Protein AF-A0A820LWI1-F1 (afdb_monomer_lite)

Structure (mmCIF, N/CA/C/O backbone):
data_AF-A0A820LWI1-F1
#
_entry.id   AF-A0A820LWI1-F1
#
loop_
_atom_site.group_PDB
_atom_site.id
_atom_site.type_symbol
_atom_site.label_atom_id
_atom_site.label_alt_id
_atom_site.label_comp_id
_atom_site.label_asym_id
_atom_site.label_entity_id
_atom_site.label_seq_id
_atom_site.pdbx_PDB_ins_code
_atom_site.Cartn_x
_atom_site.Cartn_y
_atom_site.Cartn_z
_atom_site.occupancy
_atom_site.B_iso_or_equiv
_atom_site.auth_seq_id
_atom_site.auth_comp_id
_atom_site.auth_asym_id
_atom_site.auth_atom_id
_atom_site.pdbx_PDB_model_num
ATOM 1 N N . MET A 1 1 ? -60.415 -31.893 46.444 1.00 45.09 1 MET A N 1
ATOM 2 C CA . MET A 1 1 ? -60.203 -31.924 44.980 1.00 45.09 1 MET A CA 1
ATOM 3 C C . MET A 1 1 ? -58.895 -31.209 44.681 1.00 45.09 1 MET A C 1
ATOM 5 O O . MET A 1 1 ? -58.787 -30.012 44.913 1.00 45.09 1 MET A O 1
ATOM 9 N N . SER A 1 2 ? -57.870 -31.989 44.336 1.00 39.84 2 SER A N 1
ATOM 10 C CA . SER A 1 2 ? -56.478 -31.547 44.211 1.00 39.84 2 SER A CA 1
ATOM 11 C C . SER A 1 2 ? -56.260 -30.743 42.927 1.00 39.84 2 SER A C 1
ATOM 13 O O . SER A 1 2 ? -56.708 -31.146 41.856 1.00 39.84 2 SER A O 1
ATOM 15 N N . HIS A 1 3 ? -55.587 -29.602 43.060 1.00 41.97 3 HIS A N 1
ATOM 16 C CA . HIS A 1 3 ? -55.160 -28.730 41.971 1.00 41.97 3 HIS A CA 1
ATOM 17 C C . HIS A 1 3 ? -53.971 -29.352 41.229 1.00 41.97 3 HIS A C 1
ATOM 19 O O . HIS A 1 3 ? -52.952 -29.639 41.850 1.00 41.97 3 HIS A O 1
ATOM 25 N N . ASN A 1 4 ? -54.052 -29.477 39.902 1.00 38.00 4 ASN A N 1
ATOM 26 C CA . ASN A 1 4 ? -52.905 -29.851 39.075 1.00 38.00 4 ASN A CA 1
ATOM 27 C C . ASN A 1 4 ? -52.676 -28.793 37.982 1.00 38.00 4 ASN A C 1
ATOM 29 O O . ASN A 1 4 ? -53.306 -28.821 36.926 1.00 38.00 4 ASN A O 1
ATOM 33 N N . LYS A 1 5 ? -51.796 -27.819 38.257 1.00 46.56 5 LYS A N 1
ATOM 34 C CA . LYS A 1 5 ? -51.266 -26.887 37.249 1.00 46.56 5 LYS A CA 1
ATOM 35 C C . LYS A 1 5 ? -50.047 -27.539 36.596 1.00 46.56 5 LYS A C 1
ATOM 37 O O . LYS A 1 5 ? -49.009 -27.682 37.237 1.00 46.56 5 LYS A O 1
ATOM 42 N N . ARG A 1 6 ? -50.168 -27.910 35.318 1.00 41.28 6 ARG A N 1
ATOM 43 C CA . ARG A 1 6 ? -49.033 -28.326 34.481 1.00 41.28 6 ARG A CA 1
ATOM 44 C C . ARG A 1 6 ? -48.083 -27.135 34.309 1.00 41.28 6 ARG A C 1
ATOM 46 O O . ARG A 1 6 ? -48.488 -26.113 33.764 1.00 41.28 6 ARG A O 1
ATOM 53 N N . LYS A 1 7 ? -46.839 -27.263 34.776 1.00 43.28 7 LYS A N 1
ATOM 54 C CA . LYS A 1 7 ? -45.740 -26.362 34.403 1.00 43.28 7 LYS A CA 1
ATOM 55 C C . LYS A 1 7 ? -45.205 -26.811 33.043 1.00 43.28 7 LYS A C 1
ATOM 57 O O . LYS A 1 7 ? -44.799 -27.959 32.895 1.00 43.28 7 LYS A O 1
ATOM 62 N N . SER A 1 8 ? -45.248 -25.925 32.056 1.00 43.25 8 SER A N 1
ATOM 63 C CA . SER A 1 8 ? -44.566 -26.090 30.773 1.00 43.25 8 SER A CA 1
ATOM 64 C C . SER A 1 8 ? -43.077 -25.794 30.961 1.00 43.25 8 SER A C 1
ATOM 66 O O . SER A 1 8 ? -42.725 -24.670 31.314 1.00 43.25 8 SER A O 1
ATOM 68 N N . ASN A 1 9 ? -42.216 -26.786 30.736 1.00 39.62 9 ASN A N 1
ATOM 69 C CA . ASN A 1 9 ? -40.776 -26.565 30.622 1.00 39.62 9 ASN A CA 1
ATOM 70 C C . ASN A 1 9 ? -40.486 -26.005 29.227 1.00 39.62 9 ASN A C 1
ATOM 72 O O . ASN A 1 9 ? -40.613 -26.720 28.234 1.00 39.62 9 ASN A O 1
ATOM 76 N N . VAL A 1 10 ? -40.132 -24.724 29.165 1.00 43.69 10 VAL A N 1
ATOM 77 C CA . VAL A 1 10 ? -39.509 -24.122 27.985 1.00 43.69 10 VAL A CA 1
ATOM 78 C C . VAL A 1 10 ? -38.029 -24.483 28.054 1.00 43.69 10 VAL A C 1
ATOM 80 O O . VAL A 1 10 ? -37.357 -24.143 29.024 1.00 43.69 10 VAL A O 1
ATOM 83 N N . ILE A 1 11 ? -37.556 -25.241 27.070 1.00 45.31 11 ILE A N 1
ATOM 84 C CA . ILE A 1 11 ? -36.136 -25.532 26.876 1.00 45.31 11 ILE A CA 1
ATOM 85 C C . ILE A 1 11 ? -35.605 -24.390 26.010 1.00 45.31 11 ILE A C 1
ATOM 87 O O . ILE A 1 11 ? -35.959 -24.303 24.835 1.00 45.31 11 ILE A O 1
ATOM 91 N N . GLU A 1 12 ? -34.831 -23.481 26.598 1.00 43.72 12 GLU A N 1
ATOM 92 C CA . GLU A 1 12 ? -34.063 -22.505 25.820 1.00 43.72 12 GLU A CA 1
ATOM 93 C C . GLU A 1 12 ? -32.865 -23.216 25.170 1.00 43.72 12 GLU A C 1
ATOM 95 O O . GLU A 1 12 ? -32.243 -24.061 25.820 1.00 43.72 12 GLU A O 1
ATOM 100 N N . PRO A 1 13 ? -32.547 -22.933 23.894 1.00 41.31 13 PRO A N 1
ATOM 101 C CA . PRO A 1 13 ? -31.404 -23.542 23.238 1.00 41.31 13 PRO A CA 1
ATOM 102 C C . PRO A 1 13 ? -30.111 -22.971 23.824 1.00 41.31 13 PRO A C 1
ATOM 104 O O . PRO A 1 13 ? -29.929 -21.757 23.923 1.00 41.31 13 PRO A O 1
ATOM 107 N N . GLU A 1 14 ? -29.210 -23.867 24.205 1.00 43.31 14 GLU A N 1
ATOM 108 C CA . GLU A 1 14 ? -27.864 -23.537 24.650 1.00 43.31 14 GLU A CA 1
ATOM 109 C C . GLU A 1 14 ? -27.087 -22.966 23.454 1.00 43.31 14 GLU A C 1
ATOM 111 O O . GLU A 1 14 ? -26.832 -23.656 22.468 1.00 43.31 14 GLU A O 1
ATOM 116 N N . VAL A 1 15 ? -26.783 -21.666 23.500 1.00 46.47 15 VAL A N 1
ATOM 117 C CA . VAL A 1 15 ? -25.962 -21.001 22.484 1.00 46.47 15 VAL A CA 1
ATOM 118 C C . VAL A 1 15 ? -24.533 -21.495 22.662 1.00 46.47 15 VAL A C 1
ATOM 120 O O . VAL A 1 15 ? -23.828 -21.079 23.583 1.00 46.47 15 VAL A O 1
ATOM 123 N N . GLU A 1 16 ? -24.127 -22.406 21.785 1.00 41.47 16 GLU A N 1
ATOM 124 C CA . GLU A 1 16 ? -22.770 -22.925 21.706 1.00 41.47 16 GLU A CA 1
ATOM 125 C C . GLU A 1 16 ? -21.809 -21.745 21.489 1.00 41.47 16 GLU A C 1
ATOM 127 O O . GLU A 1 16 ? -21.835 -21.057 20.464 1.00 41.47 16 GLU A O 1
ATOM 132 N N . LYS A 1 17 ? -20.999 -21.439 22.510 1.00 41.28 17 LYS A N 1
ATOM 133 C CA . LYS A 1 17 ? -19.937 -20.440 22.402 1.00 41.28 17 LYS A CA 1
ATOM 134 C C . LYS A 1 17 ? -18.919 -20.979 21.409 1.00 41.28 17 LYS A C 1
ATOM 136 O O . LYS A 1 17 ? -18.139 -21.860 21.752 1.00 41.28 17 LYS A O 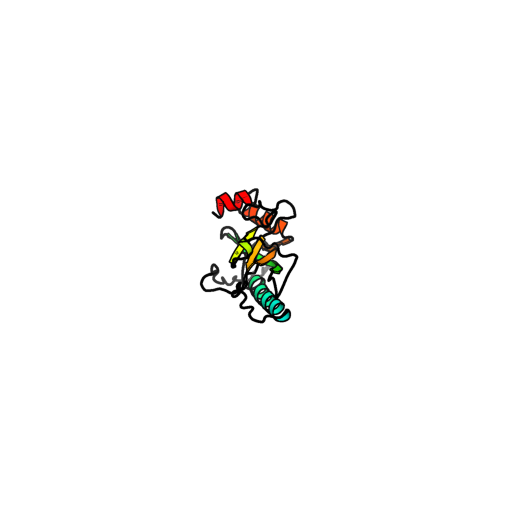1
ATOM 141 N N . VAL A 1 18 ? -18.927 -20.434 20.197 1.00 39.59 18 VAL A N 1
ATOM 142 C CA . VAL A 1 18 ? -17.844 -20.635 19.235 1.00 39.59 18 VAL A CA 1
ATOM 143 C C . VAL A 1 18 ? -16.577 -20.083 19.877 1.00 39.59 18 VAL A C 1
ATOM 145 O O . VAL A 1 18 ? -16.393 -18.871 20.003 1.00 39.59 18 VAL A O 1
ATOM 148 N N . GLU A 1 19 ? -15.738 -20.989 20.362 1.00 39.66 19 GLU A N 1
ATOM 149 C CA . GLU A 1 19 ? -14.417 -20.679 20.874 1.00 39.66 19 GLU A CA 1
ATOM 150 C C . GLU A 1 19 ? -13.588 -20.197 19.679 1.00 39.66 19 GLU A C 1
ATOM 152 O O . GLU A 1 19 ? -13.164 -20.979 18.830 1.00 39.66 19 GLU A O 1
ATOM 157 N N . LEU A 1 20 ? -13.451 -18.873 19.551 1.00 43.69 20 LEU A N 1
ATOM 158 C CA . LEU A 1 20 ? -12.539 -18.248 18.601 1.00 43.69 20 LEU A CA 1
ATOM 159 C C . LEU A 1 20 ? -11.150 -18.813 18.882 1.00 43.69 20 LEU A C 1
ATOM 161 O O . LEU A 1 20 ? -10.526 -18.456 19.881 1.00 43.69 20 LEU A O 1
ATOM 165 N N . THR A 1 21 ? -10.684 -19.701 18.006 1.00 43.75 21 THR A N 1
ATOM 166 C CA . THR A 1 21 ? -9.311 -20.190 18.005 1.00 43.75 21 THR A CA 1
ATOM 167 C C . THR A 1 21 ? -8.402 -18.971 17.985 1.00 43.75 21 THR A C 1
ATOM 169 O O . THR A 1 21 ? -8.341 -18.240 16.995 1.00 43.75 21 THR A O 1
ATOM 172 N N . THR A 1 22 ? -7.744 -18.697 19.107 1.00 48.75 22 THR A N 1
ATOM 173 C CA . THR A 1 22 ? -6.764 -17.625 19.233 1.00 48.75 22 THR A CA 1
ATOM 174 C C . THR A 1 22 ? -5.528 -18.042 18.456 1.00 48.75 22 THR A C 1
ATOM 176 O O . THR A 1 22 ? -4.548 -18.531 19.013 1.00 48.75 22 THR A O 1
ATOM 179 N N . GLU A 1 23 ? -5.572 -17.870 17.135 1.00 62.41 23 GLU A N 1
ATOM 180 C CA . GLU A 1 23 ? -4.350 -17.867 16.351 1.00 62.41 23 GLU A CA 1
ATOM 181 C C . GLU A 1 23 ? -3.420 -16.813 16.951 1.00 62.41 23 GLU A C 1
ATOM 183 O O . GLU A 1 23 ? -3.800 -15.665 17.218 1.00 62.41 23 GLU A O 1
ATOM 188 N N . LYS A 1 24 ? -2.201 -17.247 17.271 1.00 72.88 24 LYS A N 1
ATOM 189 C CA . LYS A 1 24 ? -1.212 -16.414 17.939 1.00 72.88 24 LYS A CA 1
ATOM 190 C C . LYS A 1 24 ? -0.769 -15.331 16.960 1.00 72.88 24 LYS A C 1
ATOM 192 O O . LYS A 1 24 ? 0.075 -15.577 16.106 1.00 72.88 24 LYS A O 1
ATOM 197 N N . ARG A 1 25 ? -1.332 -14.130 17.098 1.00 80.12 25 ARG A N 1
ATOM 198 C CA . ARG A 1 25 ? -0.892 -12.953 16.344 1.00 80.12 25 ARG A CA 1
ATOM 199 C C . ARG A 1 25 ? 0.574 -12.671 16.651 1.00 80.12 25 ARG A C 1
ATOM 201 O O . ARG A 1 25 ? 0.965 -12.564 17.814 1.00 80.12 25 ARG A O 1
ATOM 208 N N . SER A 1 26 ? 1.369 -12.506 15.608 1.00 83.94 26 SER A N 1
ATOM 209 C CA . SER A 1 26 ? 2.746 -12.034 15.701 1.00 83.94 26 SER A CA 1
ATOM 210 C C . SER A 1 26 ? 2.937 -10.868 14.746 1.00 83.94 26 SER A C 1
ATOM 212 O O . SER A 1 26 ? 2.442 -10.906 13.620 1.00 83.94 26 SER A O 1
ATOM 214 N N . LYS A 1 27 ? 3.676 -9.843 15.182 1.00 84.75 27 LYS A N 1
ATOM 215 C CA . LYS A 1 27 ? 4.143 -8.798 14.266 1.00 84.75 27 LYS A CA 1
ATOM 216 C C . LYS A 1 27 ? 4.993 -9.447 13.173 1.00 84.75 27 LYS A C 1
ATOM 218 O O . LYS A 1 27 ? 5.707 -10.414 13.439 1.00 84.75 27 LYS A O 1
ATOM 223 N N . ILE A 1 28 ? 4.895 -8.916 11.959 1.00 82.06 28 ILE A N 1
ATOM 224 C CA . ILE A 1 28 ? 5.725 -9.365 10.844 1.00 82.06 28 ILE A CA 1
ATOM 225 C C . ILE A 1 28 ? 7.183 -9.075 11.200 1.00 82.06 28 ILE A C 1
ATOM 227 O O . ILE A 1 28 ? 7.535 -7.932 11.489 1.00 82.06 28 ILE A O 1
ATOM 231 N N . ASP A 1 29 ? 8.021 -10.107 11.175 1.00 79.12 29 ASP A N 1
ATOM 232 C CA . ASP A 1 29 ? 9.466 -9.936 11.245 1.00 79.12 29 ASP A CA 1
ATOM 233 C C . ASP A 1 29 ? 10.004 -9.640 9.844 1.00 79.12 29 ASP A C 1
ATOM 235 O O . ASP A 1 29 ? 10.143 -10.525 9.001 1.00 79.12 29 ASP A O 1
ATOM 239 N N . LEU A 1 30 ? 10.294 -8.367 9.594 1.00 68.31 30 LEU A N 1
ATOM 240 C CA . LEU A 1 30 ? 10.789 -7.901 8.301 1.00 68.31 30 LEU A CA 1
ATOM 241 C C . LEU A 1 30 ? 12.223 -8.366 8.001 1.00 68.31 30 LEU A C 1
ATOM 243 O O . LEU A 1 30 ? 12.640 -8.290 6.851 1.00 68.31 30 LEU A O 1
ATOM 247 N N . THR A 1 31 ? 12.975 -8.866 8.991 1.00 66.50 31 THR A N 1
ATOM 248 C CA . THR A 1 31 ? 14.327 -9.407 8.759 1.00 66.50 31 THR A CA 1
ATOM 249 C C . THR A 1 31 ? 14.302 -10.821 8.187 1.00 66.50 31 THR A C 1
ATOM 251 O O . THR A 1 31 ? 15.247 -11.235 7.520 1.00 66.50 31 THR A O 1
ATOM 254 N N . THR A 1 32 ? 13.212 -11.556 8.420 1.00 64.62 32 THR A N 1
ATOM 255 C CA . THR A 1 32 ? 13.035 -12.940 7.959 1.00 64.62 32 THR A CA 1
ATOM 256 C C . THR A 1 32 ? 11.960 -13.081 6.882 1.00 64.62 32 THR A C 1
ATOM 258 O O . THR A 1 32 ? 11.879 -14.127 6.238 1.00 64.62 32 THR A O 1
ATOM 261 N N . ASN A 1 33 ? 11.154 -12.041 6.648 1.00 66.62 33 ASN A N 1
ATOM 262 C CA . ASN A 1 33 ? 10.001 -12.090 5.755 1.00 66.62 33 ASN A CA 1
ATOM 263 C C . ASN A 1 33 ? 10.126 -11.083 4.602 1.00 66.62 33 ASN A C 1
ATOM 265 O O . ASN A 1 33 ? 9.564 -9.989 4.632 1.00 66.62 33 ASN A O 1
ATOM 269 N N . ASP A 1 34 ? 10.857 -11.488 3.564 1.00 83.12 34 ASP A N 1
ATOM 270 C CA . ASP A 1 34 ? 11.233 -10.636 2.428 1.00 83.12 34 ASP A CA 1
ATOM 271 C C . ASP A 1 34 ? 10.277 -10.747 1.221 1.00 83.12 34 ASP A C 1
ATOM 273 O O . ASP A 1 34 ? 10.648 -10.530 0.072 1.00 83.12 34 ASP A O 1
ATOM 277 N N . PHE A 1 35 ? 9.013 -11.125 1.450 1.00 91.88 35 PHE A N 1
ATOM 278 C CA . PHE A 1 35 ? 8.050 -11.386 0.364 1.00 91.88 35 PHE A CA 1
ATOM 279 C C . PHE A 1 35 ? 7.592 -10.127 -0.395 1.00 91.88 35 PHE A C 1
ATOM 281 O O . PHE A 1 35 ? 6.920 -10.247 -1.417 1.00 91.88 35 PHE A O 1
ATOM 288 N N . LEU A 1 36 ? 7.947 -8.938 0.103 1.00 95.00 36 LEU A N 1
ATOM 289 C CA . LEU A 1 36 ? 7.747 -7.643 -0.558 1.00 95.00 36 LEU A CA 1
ATOM 290 C C . LEU A 1 36 ? 8.973 -7.218 -1.384 1.00 95.00 36 LEU A C 1
ATOM 292 O O . LEU A 1 36 ? 9.049 -6.081 -1.849 1.00 95.00 36 LEU A O 1
ATOM 296 N N . ARG A 1 37 ? 9.933 -8.123 -1.587 1.00 94.81 37 ARG A N 1
ATOM 297 C CA . ARG A 1 37 ? 11.007 -7.951 -2.558 1.00 94.81 37 ARG A CA 1
ATOM 298 C C . ARG A 1 37 ? 10.869 -8.962 -3.674 1.00 94.81 37 ARG A C 1
ATOM 300 O O . ARG A 1 37 ? 10.895 -10.173 -3.467 1.00 94.81 37 ARG A O 1
ATOM 307 N N . LEU A 1 38 ? 10.733 -8.450 -4.885 1.00 95.06 38 LEU A N 1
ATOM 308 C CA . LEU A 1 38 ? 10.633 -9.261 -6.080 1.00 95.06 38 LEU A CA 1
ATOM 309 C C . LEU A 1 38 ? 12.026 -9.671 -6.530 1.00 95.06 38 LEU A C 1
ATOM 311 O O . LEU A 1 38 ? 12.840 -8.831 -6.909 1.00 95.06 38 LEU A O 1
ATOM 315 N N . ASN A 1 39 ? 12.290 -10.972 -6.544 1.00 93.69 39 ASN A N 1
ATOM 316 C CA . ASN A 1 39 ? 13.425 -11.497 -7.283 1.00 93.69 39 ASN A CA 1
ATOM 317 C C . ASN A 1 39 ? 13.050 -11.627 -8.766 1.00 93.69 39 ASN A C 1
ATOM 319 O O . ASN A 1 39 ? 12.749 -12.716 -9.249 1.00 93.69 39 ASN A O 1
ATOM 323 N N . ASP A 1 40 ? 12.999 -10.490 -9.453 1.00 91.94 40 ASP A N 1
ATOM 324 C CA . ASP A 1 40 ? 12.418 -10.337 -10.787 1.00 91.94 40 ASP A CA 1
ATOM 325 C C . ASP A 1 40 ? 13.442 -10.407 -11.933 1.00 91.94 40 ASP A C 1
ATOM 327 O O . ASP A 1 40 ? 13.261 -9.779 -12.981 1.00 91.94 40 ASP A O 1
ATOM 331 N N . ILE A 1 41 ? 14.522 -11.175 -11.747 1.00 89.69 41 ILE A N 1
ATOM 332 C CA . ILE A 1 41 ? 15.464 -11.476 -12.834 1.00 89.69 41 ILE A CA 1
ATOM 333 C C . ILE A 1 41 ? 14.691 -12.160 -13.962 1.00 89.69 41 ILE A C 1
ATOM 335 O O . ILE A 1 41 ? 13.978 -13.136 -13.730 1.00 89.69 41 ILE A O 1
ATOM 339 N N . ASP A 1 42 ? 14.828 -11.622 -15.174 1.00 90.25 42 ASP A N 1
ATOM 340 C CA . ASP A 1 42 ? 14.195 -12.127 -16.397 1.00 90.25 42 ASP A CA 1
ATOM 341 C C . ASP A 1 42 ? 12.666 -12.273 -16.319 1.00 90.25 42 ASP A C 1
ATOM 343 O O . ASP A 1 42 ? 12.066 -13.007 -17.109 1.00 90.25 42 ASP A O 1
ATOM 347 N N . PHE A 1 43 ? 12.013 -11.560 -15.392 1.00 94.56 43 PHE A N 1
ATOM 348 C CA . PHE A 1 43 ? 10.559 -11.539 -15.336 1.00 94.56 43 PHE A CA 1
ATOM 349 C C . PHE A 1 43 ? 9.994 -10.991 -16.642 1.00 94.56 43 PHE A C 1
ATOM 351 O O . PHE A 1 43 ? 10.327 -9.889 -17.086 1.00 94.56 43 PHE A O 1
ATOM 358 N N . ILE A 1 44 ? 9.085 -11.766 -17.218 1.00 92.19 44 ILE A N 1
ATOM 359 C CA . ILE A 1 44 ? 8.116 -11.276 -18.188 1.00 92.19 44 ILE A CA 1
ATOM 360 C C . ILE A 1 44 ? 6.834 -10.881 -17.456 1.00 92.19 44 ILE A C 1
ATOM 362 O O . ILE A 1 44 ? 6.661 -11.176 -16.273 1.00 92.19 44 ILE A O 1
ATOM 366 N N . GLU A 1 45 ? 5.908 -10.259 -18.178 1.00 91.88 45 GLU A N 1
ATOM 367 C CA . GLU A 1 45 ? 4.642 -9.770 -17.631 1.00 91.88 45 GLU A CA 1
ATOM 368 C C . GLU A 1 45 ? 3.938 -10.823 -16.759 1.00 91.88 45 GLU A C 1
ATOM 370 O O . GLU A 1 45 ? 3.737 -10.586 -15.570 1.00 91.88 45 GLU A O 1
ATOM 375 N N . THR A 1 46 ? 3.729 -12.042 -17.277 1.00 95.50 46 THR A N 1
ATOM 376 C CA . THR A 1 46 ? 3.090 -13.151 -16.540 1.00 95.50 46 THR A CA 1
ATOM 377 C C . THR A 1 46 ? 3.759 -13.467 -15.197 1.00 95.50 46 THR A C 1
ATOM 379 O O . THR A 1 46 ? 3.085 -13.882 -14.253 1.00 95.50 46 THR A O 1
ATOM 382 N N . ASN A 1 47 ? 5.078 -13.278 -15.072 1.00 97.12 47 ASN A N 1
ATOM 383 C CA . ASN A 1 47 ? 5.764 -13.462 -13.794 1.00 97.12 47 ASN A CA 1
ATOM 384 C C . ASN A 1 47 ? 5.378 -12.376 -12.786 1.00 97.12 47 ASN A C 1
ATOM 386 O O . ASN A 1 47 ? 5.168 -12.703 -11.618 1.00 97.12 47 ASN A O 1
ATOM 390 N N . TYR A 1 48 ? 5.227 -11.123 -13.228 1.00 96.44 48 TYR A N 1
ATOM 391 C CA . TYR A 1 48 ? 4.719 -10.042 -12.386 1.00 96.44 48 TYR A CA 1
ATOM 392 C C . TYR A 1 48 ? 3.286 -10.318 -11.928 1.00 96.44 48 TYR A C 1
ATOM 394 O O . TYR A 1 48 ? 3.038 -10.240 -10.727 1.00 96.44 48 TYR A O 1
ATOM 402 N N . GLN A 1 49 ? 2.372 -10.748 -12.813 1.00 96.31 49 GLN A N 1
ATOM 403 C CA . GLN A 1 49 ? 1.017 -11.135 -12.377 1.00 96.31 49 GLN A CA 1
ATOM 404 C C . GLN A 1 49 ? 1.049 -12.220 -11.299 1.00 96.31 49 GLN A C 1
ATOM 406 O O . GLN A 1 49 ? 0.377 -12.092 -10.278 1.00 96.31 49 GLN A O 1
ATOM 411 N N . ASN A 1 50 ? 1.849 -13.271 -11.494 1.00 97.62 50 ASN A N 1
ATOM 412 C CA . ASN A 1 50 ? 1.953 -14.360 -10.522 1.00 97.62 50 ASN A CA 1
ATOM 413 C C . ASN A 1 50 ? 2.543 -13.888 -9.185 1.00 97.62 50 ASN A C 1
ATOM 415 O O . ASN A 1 50 ? 2.086 -14.308 -8.118 1.00 97.62 50 ASN A O 1
ATOM 419 N N . ALA A 1 51 ? 3.545 -13.009 -9.225 1.00 97.19 51 ALA A N 1
ATOM 420 C CA . ALA A 1 51 ? 4.138 -12.442 -8.023 1.00 97.19 51 ALA A CA 1
ATOM 421 C C . ALA A 1 51 ? 3.143 -11.544 -7.275 1.00 97.19 51 ALA A C 1
ATOM 423 O O . ALA A 1 51 ? 2.978 -11.702 -6.065 1.00 97.19 51 ALA A O 1
ATOM 424 N N . PHE A 1 52 ? 2.427 -10.667 -7.982 1.00 97.94 52 PHE A N 1
ATOM 425 C CA . PHE A 1 52 ? 1.394 -9.813 -7.392 1.00 97.94 52 PHE A CA 1
ATOM 426 C C . PHE A 1 52 ? 0.258 -10.645 -6.805 1.00 97.94 52 PHE A C 1
ATOM 428 O O . PHE A 1 52 ? -0.138 -10.393 -5.672 1.00 97.94 52 PHE A O 1
ATOM 435 N N . GLN A 1 53 ? -0.194 -11.692 -7.503 1.00 98.12 53 GLN A N 1
ATOM 436 C CA . GLN A 1 53 ? -1.189 -12.631 -6.981 1.00 98.12 53 GLN A CA 1
ATOM 437 C C . GLN A 1 53 ? -0.702 -13.299 -5.691 1.00 98.12 53 GLN A C 1
ATOM 439 O O . GLN A 1 53 ? -1.424 -13.330 -4.701 1.00 98.12 53 GLN A O 1
ATOM 444 N N . THR A 1 54 ? 0.548 -13.770 -5.664 1.00 97.56 54 THR A N 1
ATOM 445 C CA . THR A 1 54 ? 1.130 -14.409 -4.473 1.00 97.56 54 THR A CA 1
ATOM 446 C C . THR A 1 54 ? 1.198 -13.444 -3.287 1.00 97.56 54 THR A C 1
ATOM 448 O O . THR A 1 54 ? 0.894 -13.824 -2.154 1.00 97.56 54 THR A O 1
ATOM 451 N N . ILE A 1 55 ? 1.600 -12.192 -3.524 1.00 97.62 55 ILE A N 1
ATOM 452 C CA . ILE A 1 55 ? 1.630 -11.154 -2.489 1.00 97.62 55 ILE A CA 1
ATOM 453 C C . ILE A 1 55 ? 0.204 -10.841 -2.019 1.00 97.62 55 ILE A C 1
ATOM 455 O O . ILE A 1 55 ? -0.037 -10.796 -0.814 1.00 97.62 55 ILE A O 1
ATOM 459 N N . ALA A 1 56 ? -0.742 -10.677 -2.945 1.00 98.31 56 ALA A N 1
ATOM 460 C CA . ALA A 1 56 ? -2.138 -10.379 -2.648 1.00 98.31 56 ALA A CA 1
ATOM 461 C C . ALA A 1 56 ? -2.791 -11.471 -1.799 1.00 98.31 56 ALA A C 1
ATOM 463 O O . ALA A 1 56 ? -3.391 -11.165 -0.769 1.00 98.31 56 ALA A O 1
ATOM 464 N N . ASP A 1 57 ? -2.606 -12.737 -2.176 1.00 97.69 57 ASP A N 1
ATOM 465 C CA . ASP A 1 57 ? -3.152 -13.882 -1.450 1.00 97.69 57 ASP A CA 1
ATOM 466 C C . ASP A 1 57 ? -2.662 -13.900 -0.003 1.00 97.69 57 ASP A C 1
ATOM 468 O O . ASP A 1 57 ? -3.455 -14.119 0.913 1.00 97.69 57 ASP A O 1
ATOM 472 N N . LYS A 1 58 ? -1.377 -13.606 0.221 1.00 95.44 58 LYS A N 1
ATOM 473 C CA . LYS A 1 58 ? -0.825 -13.483 1.573 1.00 95.44 58 LYS A CA 1
ATOM 474 C C . LYS A 1 58 ? -1.421 -12.293 2.325 1.00 95.44 58 LYS A C 1
ATOM 476 O O . LYS A 1 58 ? -1.878 -12.458 3.452 1.00 95.44 58 LYS A O 1
ATOM 481 N N . LEU A 1 59 ? -1.409 -11.102 1.727 1.00 96.62 59 LEU A N 1
ATOM 482 C CA . LEU A 1 59 ? -1.877 -9.865 2.364 1.00 96.62 59 LEU A CA 1
ATOM 483 C C . LEU A 1 59 ? -3.356 -9.927 2.764 1.00 96.62 59 LEU A C 1
ATOM 485 O O . LEU A 1 59 ? -3.703 -9.503 3.861 1.00 96.62 59 LEU A O 1
ATOM 489 N N . ILE A 1 60 ? -4.211 -10.479 1.905 1.00 97.12 60 ILE A N 1
ATOM 490 C CA . ILE A 1 60 ? -5.666 -10.514 2.111 1.00 97.12 60 ILE A CA 1
ATOM 491 C C . ILE A 1 60 ? -6.096 -11.652 3.044 1.00 97.12 60 ILE A C 1
ATOM 493 O O . ILE A 1 60 ? -7.087 -11.508 3.769 1.00 97.12 60 ILE A O 1
ATOM 497 N N . ASN A 1 61 ? -5.394 -12.791 3.016 1.00 95.94 61 ASN A N 1
ATOM 498 C CA . ASN A 1 61 ? -5.838 -14.001 3.718 1.00 95.94 61 ASN A CA 1
ATOM 499 C C . ASN A 1 61 ? -5.007 -14.354 4.955 1.00 95.94 61 ASN A C 1
ATOM 501 O O . ASN A 1 61 ? -5.462 -15.160 5.762 1.00 95.94 61 ASN A O 1
ATOM 505 N N . SER A 1 62 ? -3.804 -13.799 5.114 1.00 93.06 62 SER A N 1
ATOM 506 C CA . SER A 1 62 ? -2.872 -14.203 6.180 1.00 93.06 62 SER A CA 1
ATOM 507 C C . SER A 1 62 ? -2.323 -13.047 7.011 1.00 93.06 62 SER A C 1
ATOM 509 O O . SER A 1 62 ? -1.605 -13.296 7.978 1.00 93.06 62 SER A O 1
ATOM 511 N N . TYR A 1 63 ? -2.647 -11.799 6.670 1.00 94.31 63 TYR A N 1
ATOM 512 C CA . TYR A 1 63 ? -2.218 -10.627 7.426 1.00 94.31 63 TYR A CA 1
ATOM 513 C C . TYR A 1 63 ? -3.395 -9.734 7.814 1.00 94.31 63 TYR A C 1
ATOM 515 O O . TYR A 1 63 ? -4.445 -9.711 7.174 1.00 94.31 63 TYR A O 1
ATOM 523 N N . GLU A 1 64 ? -3.186 -8.980 8.889 1.00 96.19 64 GLU A N 1
ATOM 524 C CA . GLU A 1 64 ? -4.109 -7.963 9.377 1.00 96.19 64 GLU A CA 1
ATOM 525 C C . GLU A 1 64 ? -3.376 -6.616 9.404 1.00 96.19 64 GLU A C 1
ATOM 527 O O . GLU A 1 64 ? -2.219 -6.532 9.829 1.00 96.19 64 GLU A O 1
ATOM 532 N N . LEU A 1 65 ? -4.057 -5.545 8.997 1.00 97.12 65 LEU A N 1
ATOM 533 C CA . LEU A 1 65 ? -3.637 -4.189 9.332 1.00 97.12 65 LEU A CA 1
ATOM 534 C C . LEU A 1 65 ? -3.992 -3.939 10.800 1.00 97.12 65 LEU A C 1
ATOM 536 O O . LEU A 1 65 ? -5.150 -4.065 11.200 1.00 97.12 65 LEU A O 1
ATOM 540 N N . VAL A 1 66 ? -2.992 -3.578 11.601 1.00 96.38 66 VAL A N 1
ATOM 541 C CA . VAL A 1 66 ? -3.157 -3.364 13.041 1.00 96.38 66 VAL A CA 1
ATOM 542 C C . VAL A 1 66 ? -2.931 -1.899 13.378 1.00 96.38 66 VAL A C 1
ATOM 544 O O . VAL A 1 66 ? -1.878 -1.345 13.075 1.00 96.38 66 VAL A O 1
ATOM 547 N N . ILE A 1 67 ? -3.903 -1.283 14.050 1.00 95.31 67 ILE A N 1
ATOM 548 C CA . ILE A 1 67 ? -3.841 0.119 14.476 1.00 95.31 67 ILE A CA 1
ATOM 549 C C . ILE A 1 67 ? -3.876 0.170 16.005 1.00 95.31 67 ILE A C 1
ATOM 551 O O . ILE A 1 67 ? -4.758 -0.420 16.636 1.00 95.31 67 ILE A O 1
ATOM 555 N N . ASN A 1 68 ? -2.898 0.864 16.599 1.00 92.38 68 ASN A N 1
ATOM 556 C CA . ASN A 1 68 ? -2.710 1.010 18.051 1.00 92.38 68 ASN A CA 1
ATOM 557 C C . ASN A 1 68 ? -2.699 -0.320 18.832 1.00 92.38 68 ASN A C 1
ATOM 559 O O . ASN A 1 68 ? -3.104 -0.348 19.988 1.00 92.38 68 ASN A O 1
ATOM 563 N N . GLU A 1 69 ? -2.300 -1.429 18.199 1.00 91.50 69 GLU A N 1
ATOM 564 C CA . GLU A 1 69 ? -2.307 -2.787 18.785 1.00 91.50 69 GLU A CA 1
ATOM 565 C C . GLU A 1 69 ? -3.687 -3.293 19.258 1.00 91.50 69 GLU A C 1
ATOM 567 O O . GLU A 1 69 ? -3.788 -4.355 19.870 1.00 91.50 69 GLU A O 1
ATOM 572 N N . GLN A 1 70 ? -4.758 -2.555 18.957 1.00 92.81 70 GLN A N 1
ATOM 573 C CA . GLN A 1 70 ? -6.104 -2.796 19.486 1.00 92.81 70 GLN A CA 1
ATOM 574 C C . GLN A 1 70 ? -7.143 -3.004 18.387 1.00 92.81 70 GLN A C 1
ATOM 576 O O . GLN A 1 70 ? -8.131 -3.705 18.600 1.00 92.81 70 GLN A O 1
ATOM 581 N N . HIS A 1 71 ? -6.934 -2.413 17.213 1.00 96.31 71 HIS A N 1
ATOM 582 C CA . HIS A 1 71 ? -7.863 -2.503 16.093 1.00 96.31 71 HIS A CA 1
ATOM 583 C C . HIS A 1 71 ? -7.255 -3.371 14.997 1.00 96.31 71 HIS A C 1
ATOM 585 O O . HIS A 1 71 ? -6.152 -3.080 14.533 1.00 96.31 71 HIS A O 1
ATOM 591 N N . PHE A 1 72 ? -7.969 -4.427 14.602 1.00 97.62 72 PHE A N 1
ATOM 592 C CA . PHE A 1 72 ? -7.501 -5.415 13.633 1.00 97.62 72 PHE A CA 1
ATOM 593 C C . PHE A 1 72 ? -8.382 -5.335 12.397 1.00 97.62 72 PHE A C 1
ATOM 595 O O . PHE A 1 72 ? -9.609 -5.396 12.490 1.00 97.62 72 PHE A O 1
ATOM 602 N N . PHE A 1 73 ? -7.754 -5.198 11.240 1.00 98.44 73 PHE A N 1
ATOM 603 C CA . PHE A 1 73 ? -8.450 -5.042 9.979 1.00 98.44 73 PHE A CA 1
ATOM 604 C C . PHE A 1 73 ? -7.987 -6.088 8.979 1.00 98.44 73 PHE A C 1
ATOM 606 O O . PHE A 1 73 ? -6.788 -6.275 8.777 1.00 98.44 73 PHE A O 1
ATOM 613 N N . ARG A 1 74 ? -8.942 -6.727 8.306 1.00 98.12 74 ARG A N 1
ATOM 614 C CA . ARG A 1 74 ? -8.661 -7.465 7.077 1.00 98.12 74 ARG A CA 1
ATOM 615 C C . ARG A 1 74 ? -8.497 -6.468 5.934 1.00 98.12 74 ARG A C 1
ATOM 617 O O . ARG A 1 74 ? -9.264 -5.511 5.844 1.00 98.12 74 ARG A O 1
ATOM 624 N N . LEU A 1 75 ? -7.529 -6.712 5.057 1.00 98.50 75 LEU A N 1
ATOM 625 C CA . LEU A 1 75 ? -7.452 -6.030 3.767 1.00 98.50 75 LEU A CA 1
ATOM 626 C C . LEU A 1 75 ? -8.463 -6.679 2.819 1.00 98.50 75 LEU A C 1
ATOM 628 O O . LEU A 1 75 ? -8.396 -7.889 2.601 1.00 98.50 75 LEU A O 1
ATOM 632 N N . SER A 1 76 ? -9.396 -5.897 2.279 1.00 97.88 76 SER A N 1
ATOM 633 C CA . SER A 1 76 ? -10.484 -6.420 1.438 1.00 97.88 76 SER A CA 1
ATOM 634 C C . SER A 1 76 ? -10.274 -6.121 -0.048 1.00 97.88 76 SER A C 1
ATOM 636 O O . SER A 1 76 ? -10.673 -6.914 -0.896 1.00 97.88 76 SER A O 1
ATOM 638 N N . GLU A 1 77 ? -9.592 -5.022 -0.370 1.00 98.56 77 GLU A N 1
ATOM 639 C CA . GLU A 1 77 ? -9.233 -4.639 -1.735 1.00 98.56 77 GLU A CA 1
ATOM 640 C C . GLU A 1 77 ? -7.881 -3.923 -1.715 1.00 98.56 77 GLU A C 1
ATOM 642 O O . GLU A 1 77 ? -7.654 -3.020 -0.900 1.00 98.56 77 GLU A O 1
ATOM 647 N N . ILE A 1 78 ? -6.993 -4.320 -2.624 1.00 98.75 78 ILE A N 1
ATOM 648 C CA . ILE A 1 78 ? -5.678 -3.713 -2.826 1.00 98.75 78 ILE A CA 1
ATOM 649 C C . ILE A 1 78 ? -5.406 -3.533 -4.320 1.00 98.75 78 ILE A C 1
ATOM 651 O O . ILE A 1 78 ? -5.944 -4.270 -5.144 1.00 98.75 78 ILE A O 1
ATOM 655 N N . GLU A 1 79 ? -4.553 -2.577 -4.668 1.00 98.62 79 GLU A N 1
ATOM 656 C CA . GLU A 1 79 ? -4.167 -2.289 -6.051 1.00 98.62 79 GLU A CA 1
ATOM 657 C C . GLU A 1 79 ? -2.648 -2.139 -6.152 1.00 98.62 79 GLU A C 1
ATOM 659 O O . GLU A 1 79 ? -2.028 -1.454 -5.339 1.00 98.62 79 GLU A O 1
ATOM 664 N N . PHE A 1 80 ? -2.040 -2.813 -7.127 1.00 98.56 80 PHE A N 1
ATOM 665 C CA . PHE A 1 80 ? -0.592 -2.813 -7.318 1.00 98.56 80 PHE A CA 1
ATOM 666 C C . PHE A 1 80 ? -0.192 -1.744 -8.326 1.00 98.56 80 PHE A C 1
ATOM 668 O O . PHE A 1 80 ? -0.733 -1.698 -9.427 1.00 98.56 80 PHE A O 1
ATOM 675 N N . TYR A 1 81 ? 0.822 -0.965 -7.963 1.00 98.38 81 TYR A N 1
ATOM 676 C CA . TYR A 1 81 ? 1.550 -0.087 -8.867 1.00 98.38 81 TYR A CA 1
ATOM 677 C C . TYR A 1 81 ? 3.028 -0.431 -8.787 1.00 98.38 81 TYR A C 1
ATOM 679 O O . TYR A 1 81 ? 3.618 -0.395 -7.703 1.00 98.38 81 TYR A O 1
ATOM 687 N N . PHE A 1 82 ? 3.637 -0.755 -9.924 1.00 98.12 82 PHE A N 1
ATOM 688 C CA . PHE A 1 82 ? 5.045 -1.132 -9.978 1.00 98.12 82 PHE A CA 1
ATOM 689 C C . PHE A 1 82 ? 5.727 -0.477 -11.162 1.00 98.12 82 PHE A C 1
ATOM 691 O O . PHE A 1 82 ? 5.341 -0.683 -12.299 1.00 98.12 82 PHE A O 1
ATOM 698 N N . TYR A 1 83 ? 6.783 0.283 -10.921 1.00 97.94 83 TYR A N 1
ATOM 699 C CA . TYR A 1 83 ? 7.580 0.859 -11.989 1.00 97.94 83 TYR A CA 1
ATOM 700 C C . TYR A 1 83 ? 8.987 0.288 -11.973 1.00 97.94 83 TYR A C 1
ATOM 702 O O . TYR A 1 83 ? 9.757 0.500 -11.034 1.00 97.94 83 TYR A O 1
ATOM 710 N N . HIS A 1 84 ? 9.348 -0.336 -13.085 1.00 95.75 84 HIS A N 1
ATOM 711 C CA . HIS A 1 84 ? 10.715 -0.626 -13.467 1.00 95.75 84 HIS A CA 1
ATOM 712 C C . HIS A 1 84 ? 10.947 -0.119 -14.895 1.00 95.75 84 HIS A C 1
ATOM 714 O O . HIS A 1 84 ? 10.202 -0.455 -15.812 1.00 95.75 84 HIS A O 1
ATOM 720 N N . GLN A 1 85 ? 12.015 0.656 -15.105 1.00 94.25 85 GLN A N 1
ATOM 721 C CA . GLN A 1 85 ? 12.224 1.428 -16.339 1.00 94.25 85 GLN A CA 1
ATOM 722 C C . GLN A 1 85 ? 12.206 0.589 -17.629 1.00 94.25 85 GLN A C 1
ATOM 724 O O . GLN A 1 85 ? 11.744 1.075 -18.657 1.00 94.25 85 GLN A O 1
ATOM 729 N N . ILE A 1 86 ? 12.737 -0.637 -17.585 1.00 91.44 86 ILE A N 1
ATOM 730 C CA . ILE A 1 86 ? 12.873 -1.504 -18.769 1.00 91.44 86 ILE A CA 1
ATOM 731 C C . ILE A 1 86 ? 11.778 -2.578 -18.810 1.00 91.44 86 ILE A C 1
ATOM 733 O O . ILE A 1 86 ? 11.049 -2.676 -19.789 1.00 91.44 86 ILE A O 1
ATOM 737 N N . ARG A 1 87 ? 11.677 -3.391 -17.751 1.00 92.12 87 ARG A N 1
ATOM 738 C CA . ARG A 1 87 ? 10.806 -4.576 -17.700 1.00 92.12 87 ARG A CA 1
ATOM 739 C C . ARG A 1 87 ? 9.314 -4.297 -17.484 1.00 92.12 87 ARG A C 1
ATOM 741 O O . ARG A 1 87 ? 8.505 -5.036 -18.028 1.00 92.12 87 ARG A O 1
ATOM 748 N N . HIS A 1 88 ? 8.945 -3.272 -16.710 1.00 93.19 88 HIS A N 1
ATOM 749 C CA . HIS A 1 88 ? 7.543 -3.028 -16.344 1.00 93.19 88 HIS A CA 1
ATOM 750 C C . HIS A 1 88 ? 7.291 -1.532 -16.043 1.00 93.19 88 HIS A C 1
ATOM 752 O O . HIS A 1 88 ? 7.289 -1.115 -14.882 1.00 93.19 88 HIS A O 1
ATOM 758 N N . PRO A 1 89 ? 7.166 -0.676 -17.077 1.00 93.44 89 PRO A N 1
ATOM 759 C CA . PRO A 1 89 ? 7.102 0.776 -16.918 1.00 93.44 89 PRO A CA 1
ATOM 760 C C . PRO A 1 89 ? 5.670 1.279 -16.651 1.00 93.44 89 PRO A C 1
ATOM 762 O O . PRO A 1 89 ? 5.088 1.973 -17.486 1.00 93.44 89 PRO A O 1
ATOM 765 N N . ASP A 1 90 ? 5.098 0.968 -15.486 1.00 95.94 90 ASP A N 1
ATOM 766 C CA . ASP A 1 90 ? 3.776 1.479 -15.096 1.00 95.94 90 ASP A CA 1
ATOM 767 C C . ASP A 1 90 ? 3.783 3.008 -14.928 1.00 95.94 90 ASP A C 1
ATOM 769 O O . ASP A 1 90 ? 4.374 3.573 -14.001 1.00 95.94 90 ASP A O 1
ATOM 773 N N . THR A 1 91 ? 3.099 3.706 -15.831 1.00 94.31 91 THR A N 1
ATOM 774 C CA . THR A 1 91 ? 3.029 5.171 -15.832 1.00 94.31 91 THR A CA 1
ATOM 775 C C . THR A 1 91 ? 2.136 5.754 -14.738 1.00 94.31 91 THR A C 1
ATOM 777 O O . THR A 1 91 ? 2.183 6.966 -14.524 1.00 94.31 91 THR A O 1
ATOM 780 N N . PHE A 1 92 ? 1.331 4.931 -14.059 1.00 95.25 92 PHE A N 1
ATOM 781 C CA . PHE A 1 92 ? 0.457 5.356 -12.964 1.00 95.25 92 PHE A CA 1
ATOM 782 C C . PHE A 1 92 ? 1.135 5.271 -11.596 1.00 95.25 92 PHE A C 1
ATOM 784 O O . PHE A 1 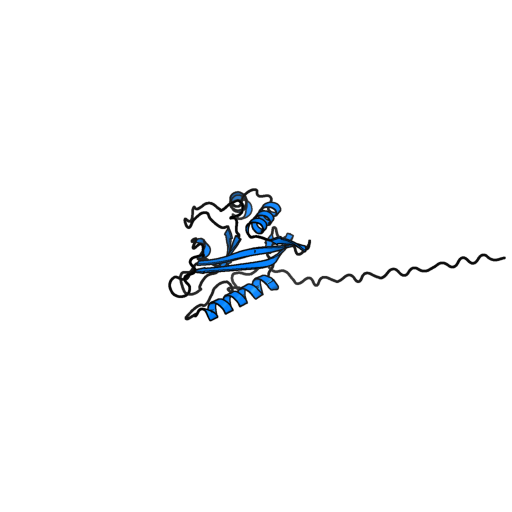92 ? 0.688 5.926 -10.652 1.00 95.25 92 PHE A O 1
ATOM 791 N N . ALA A 1 93 ? 2.252 4.545 -11.492 1.00 95.38 93 ALA A N 1
ATOM 792 C CA . ALA A 1 93 ? 3.040 4.496 -10.273 1.00 95.38 93 ALA A CA 1
ATOM 793 C C . ALA A 1 93 ? 3.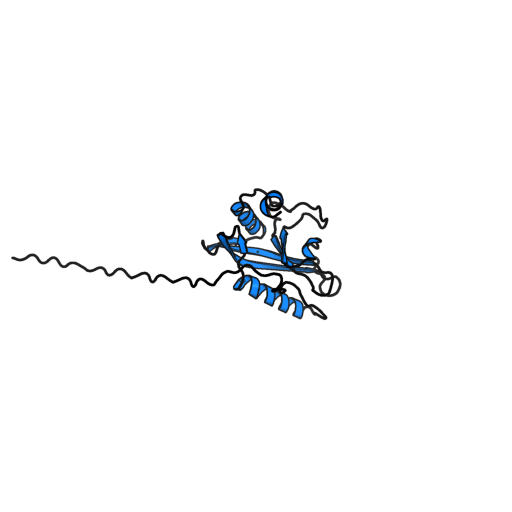523 5.897 -9.860 1.00 95.38 93 ALA A C 1
ATOM 795 O O . ALA A 1 93 ? 4.055 6.678 -10.658 1.00 95.38 93 ALA A O 1
ATOM 796 N N . HIS A 1 94 ? 3.387 6.195 -8.568 1.00 91.94 94 HIS A N 1
ATOM 797 C CA . HIS A 1 94 ? 3.754 7.491 -7.999 1.00 91.94 94 HIS A CA 1
ATOM 798 C C . HIS A 1 94 ? 5.239 7.821 -8.183 1.00 91.94 94 HIS A C 1
ATOM 800 O O . HIS A 1 94 ? 5.580 8.979 -8.429 1.00 91.94 94 HIS A O 1
ATOM 806 N N . ARG A 1 95 ? 6.118 6.814 -8.076 1.00 95.94 95 ARG A N 1
ATOM 807 C CA . ARG A 1 95 ? 7.581 6.952 -8.192 1.00 95.94 95 ARG A CA 1
ATOM 808 C C . ARG A 1 95 ? 8.168 7.956 -7.196 1.00 95.94 95 ARG A C 1
ATOM 810 O O . ARG A 1 95 ? 9.139 8.657 -7.487 1.00 95.94 95 ARG A O 1
ATOM 817 N N . HIS A 1 96 ? 7.573 8.035 -6.008 1.00 97.44 96 HIS A N 1
ATOM 818 C CA . HIS A 1 96 ? 8.165 8.786 -4.907 1.00 97.44 96 HIS A CA 1
ATOM 819 C C . HIS A 1 96 ? 9.393 8.025 -4.369 1.00 97.44 96 HIS A C 1
ATOM 821 O O . HIS A 1 96 ? 9.326 6.800 -4.283 1.00 97.44 96 HIS A O 1
ATOM 827 N N . PRO A 1 97 ? 10.495 8.691 -3.972 1.00 96.69 97 PRO A N 1
ATOM 828 C CA . PRO A 1 97 ? 11.702 8.016 -3.480 1.00 96.69 97 PRO A CA 1
ATOM 829 C C . PRO A 1 97 ? 11.469 7.003 -2.350 1.00 96.69 97 PRO A C 1
ATOM 831 O O . PRO A 1 97 ? 12.127 5.973 -2.313 1.00 96.69 97 PRO A O 1
ATOM 834 N N . GLU A 1 98 ? 10.492 7.231 -1.468 1.00 95.31 98 GLU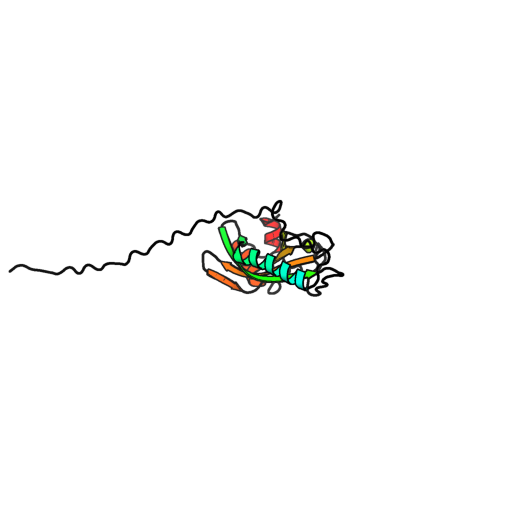 A N 1
ATOM 835 C CA . GLU A 1 98 ? 10.142 6.271 -0.401 1.00 95.31 98 GLU A CA 1
ATOM 836 C C . GLU A 1 98 ? 9.631 4.919 -0.933 1.00 95.31 98 GLU A C 1
ATOM 838 O O . GLU A 1 98 ? 9.835 3.898 -0.284 1.00 95.31 98 GLU A O 1
ATOM 843 N N . GLN A 1 99 ? 9.031 4.886 -2.129 1.00 96.75 99 GLN A N 1
ATOM 844 C CA . GLN A 1 99 ? 8.582 3.648 -2.780 1.00 96.75 99 GLN A CA 1
ATOM 845 C C . GLN A 1 99 ? 9.735 2.845 -3.406 1.00 96.75 99 GLN A C 1
ATOM 847 O O . GLN A 1 99 ? 9.495 1.773 -3.951 1.00 96.75 99 GLN A O 1
ATOM 852 N N . GLN A 1 100 ? 10.978 3.343 -3.345 1.00 96.62 100 GLN A N 1
ATOM 853 C CA . GLN A 1 100 ? 12.167 2.560 -3.711 1.00 96.62 100 GLN A CA 1
ATOM 854 C C . GLN A 1 100 ? 12.543 1.537 -2.640 1.00 96.62 100 GLN A C 1
ATOM 856 O O . GLN A 1 100 ? 13.297 0.605 -2.913 1.00 96.62 100 GLN A O 1
ATOM 861 N N . TYR A 1 101 ? 12.048 1.722 -1.418 1.00 94.56 101 TYR A N 1
ATOM 862 C CA . TYR A 1 101 ? 12.249 0.806 -0.306 1.00 94.56 101 TYR A CA 1
ATOM 863 C C . TYR A 1 101 ? 11.043 -0.118 -0.188 1.00 94.56 101 TYR A C 1
ATOM 865 O O . TYR A 1 101 ? 9.923 0.279 -0.500 1.00 94.56 101 TYR A O 1
ATOM 873 N N . HIS A 1 102 ? 11.249 -1.336 0.294 1.00 94.56 102 HIS A N 1
ATOM 874 C CA . HIS A 1 102 ? 10.165 -2.273 0.578 1.00 94.56 102 HIS A CA 1
ATOM 875 C C . HIS A 1 102 ? 9.765 -2.217 2.056 1.00 94.56 102 HIS A C 1
ATOM 877 O O . HIS A 1 102 ? 10.513 -1.716 2.896 1.00 94.56 102 HIS A O 1
ATOM 883 N N . SER A 1 103 ? 8.597 -2.778 2.366 1.00 93.62 103 SER A N 1
ATOM 884 C CA . SER A 1 103 ? 8.108 -2.984 3.732 1.00 93.62 103 SER A CA 1
ATOM 885 C C . SER A 1 103 ? 7.873 -1.705 4.547 1.00 93.62 103 SER A C 1
ATOM 887 O O . SER A 1 103 ? 7.825 -1.767 5.775 1.00 93.62 103 SER A O 1
ATOM 889 N N . ASN A 1 104 ? 7.682 -0.559 3.887 1.00 93.25 104 ASN A N 1
ATOM 890 C CA . ASN A 1 104 ? 7.338 0.703 4.535 1.00 93.25 104 ASN A CA 1
ATOM 891 C C . ASN A 1 104 ? 5.874 1.073 4.290 1.00 93.25 104 ASN A C 1
ATOM 893 O O . ASN A 1 104 ? 5.275 0.720 3.274 1.00 93.25 104 ASN A O 1
ATOM 897 N N . TRP A 1 105 ? 5.317 1.853 5.212 1.00 95.94 105 TRP A N 1
ATOM 898 C CA . TRP A 1 105 ? 4.059 2.557 4.994 1.00 95.94 105 TRP A CA 1
ATOM 899 C C . TRP A 1 105 ? 4.322 3.840 4.210 1.00 95.94 105 TRP A C 1
ATOM 901 O O . TRP A 1 105 ? 5.139 4.661 4.625 1.00 95.94 105 TRP A O 1
ATOM 911 N N . TYR A 1 106 ? 3.613 4.035 3.101 1.00 97.44 106 TYR A N 1
ATOM 912 C CA . TYR A 1 106 ? 3.725 5.232 2.273 1.00 97.44 106 TYR A CA 1
ATOM 913 C C . TYR A 1 106 ? 2.368 5.917 2.130 1.00 97.44 106 TYR A C 1
ATOM 915 O O . TYR A 1 106 ? 1.482 5.450 1.417 1.00 97.44 106 TYR A O 1
ATOM 923 N N . PHE A 1 107 ? 2.202 7.062 2.789 1.00 98.00 107 PHE A N 1
ATOM 924 C CA . PHE A 1 107 ? 1.057 7.926 2.523 1.00 98.00 107 PHE A CA 1
ATOM 925 C C . PHE A 1 107 ? 1.280 8.715 1.235 1.00 98.00 107 PHE A C 1
ATOM 927 O O . PHE A 1 107 ? 2.341 9.306 1.032 1.00 98.00 107 PHE A O 1
ATOM 934 N N . HIS A 1 108 ? 0.257 8.784 0.383 1.00 97.94 108 HIS A N 1
ATOM 935 C CA . HIS A 1 108 ? 0.355 9.473 -0.905 1.00 97.94 108 HIS A CA 1
ATOM 936 C C . HIS A 1 108 ? 0.794 10.930 -0.748 1.00 97.94 108 HIS A C 1
ATOM 938 O O . HIS A 1 108 ? 0.202 11.697 0.016 1.00 97.94 108 HIS A O 1
ATOM 944 N N . ARG A 1 109 ? 1.789 11.337 -1.540 1.00 97.31 109 ARG A N 1
ATOM 945 C CA . ARG A 1 109 ? 2.319 12.709 -1.566 1.00 97.31 109 ARG A CA 1
ATOM 946 C C . ARG A 1 109 ? 1.846 13.489 -2.793 1.00 97.31 109 ARG A C 1
ATOM 948 O O . ARG A 1 109 ? 1.445 12.918 -3.808 1.00 97.31 109 ARG A O 1
ATOM 955 N N . GLN A 1 110 ? 1.876 14.818 -2.694 1.00 95.12 110 GLN A N 1
ATOM 956 C CA . GLN A 1 110 ? 1.467 15.749 -3.758 1.00 95.12 110 GLN A CA 1
ATOM 957 C C . GLN A 1 110 ? 2.443 15.787 -4.948 1.00 95.12 110 GLN A C 1
ATOM 959 O O . GLN A 1 110 ? 2.132 16.380 -5.977 1.00 95.12 110 GLN A O 1
ATOM 964 N N . GLY A 1 111 ? 3.607 15.151 -4.828 1.00 93.50 111 GLY A N 1
ATOM 965 C CA . GLY A 1 111 ? 4.606 15.051 -5.884 1.00 93.50 111 GLY A CA 1
ATOM 966 C C . GLY A 1 111 ? 5.699 14.048 -5.527 1.00 93.50 111 GLY A C 1
ATOM 967 O O . GLY A 1 111 ? 5.587 13.325 -4.539 1.00 93.50 111 GLY A O 1
ATOM 968 N N . THR A 1 112 ? 6.762 14.026 -6.330 1.00 94.06 112 THR A N 1
ATOM 969 C CA . THR A 1 112 ? 7.899 13.098 -6.194 1.00 94.06 112 THR A CA 1
ATOM 970 C C . THR A 1 112 ? 9.090 13.678 -5.424 1.00 94.06 112 THR A C 1
ATOM 972 O O . THR A 1 112 ? 10.076 12.978 -5.213 1.00 94.06 112 THR A O 1
ATOM 975 N N . SER A 1 113 ? 9.021 14.943 -4.992 1.00 95.19 113 SER A N 1
ATOM 976 C CA . SER A 1 113 ? 10.045 15.532 -4.119 1.00 95.19 113 SER A CA 1
ATOM 977 C C . SER A 1 113 ? 10.013 14.863 -2.740 1.00 95.19 113 SER A C 1
ATOM 979 O O . SER A 1 113 ? 8.920 14.760 -2.184 1.00 95.19 113 SER A O 1
ATOM 981 N N . PRO A 1 114 ? 11.165 14.535 -2.123 1.00 89.94 114 PRO A N 1
ATOM 982 C CA . PRO A 1 114 ? 11.223 14.050 -0.739 1.00 89.94 114 PRO A CA 1
ATOM 983 C C . PRO A 1 114 ? 10.538 14.972 0.282 1.00 89.94 114 PRO A C 1
ATOM 985 O O . PRO A 1 114 ? 10.105 14.529 1.338 1.00 89.94 114 PRO A O 1
ATOM 988 N N . THR A 1 115 ? 10.433 16.266 -0.030 1.00 92.56 115 THR A N 1
ATOM 989 C CA . THR A 1 115 ? 9.780 17.280 0.813 1.00 92.56 115 THR A CA 1
ATOM 990 C C . THR A 1 115 ? 8.318 17.534 0.440 1.00 92.56 115 THR A C 1
ATOM 992 O O . THR A 1 115 ? 7.695 18.448 0.979 1.00 92.56 115 THR A O 1
ATOM 995 N N . ALA A 1 116 ? 7.755 16.775 -0.505 1.00 94.81 116 ALA A N 1
ATOM 996 C CA . ALA A 1 116 ? 6.370 16.948 -0.919 1.00 94.81 116 ALA A CA 1
ATOM 997 C C . ALA A 1 116 ? 5.417 16.621 0.238 1.00 94.81 116 ALA A C 1
ATOM 999 O O . ALA A 1 116 ? 5.507 15.560 0.862 1.00 94.81 116 ALA A O 1
ATOM 1000 N N . GLY A 1 117 ? 4.464 17.521 0.484 1.00 96.19 117 GLY A N 1
ATOM 1001 C CA . GLY A 1 117 ? 3.411 17.305 1.471 1.00 96.19 117 GLY A CA 1
ATOM 1002 C C . GLY A 1 117 ? 2.482 16.148 1.094 1.00 96.19 117 GLY A C 1
ATOM 1003 O O . GLY A 1 117 ? 2.439 15.701 -0.056 1.00 96.19 117 GLY A O 1
ATOM 1004 N N . TYR A 1 118 ? 1.704 15.681 2.065 1.00 97.62 118 TYR A N 1
ATOM 1005 C CA . TYR A 1 118 ? 0.726 14.615 1.858 1.00 97.62 118 TYR A CA 1
ATOM 1006 C C . TYR A 1 118 ? -0.494 15.094 1.062 1.00 97.62 118 TYR A C 1
ATOM 1008 O O . TYR A 1 118 ? -0.900 16.262 1.125 1.00 97.62 118 TYR A O 1
ATOM 1016 N N . LYS A 1 119 ? -1.103 14.182 0.302 1.00 96.94 119 LYS A N 1
ATOM 1017 C CA . LYS A 1 119 ? -2.415 14.417 -0.307 1.00 96.94 119 LYS A CA 1
ATOM 1018 C C . LYS A 1 119 ? -3.490 14.491 0.784 1.00 96.94 119 LYS A C 1
ATOM 1020 O O . LYS A 1 119 ? -3.364 13.884 1.842 1.00 96.94 119 LYS A O 1
ATOM 1025 N N . ALA A 1 120 ? -4.555 15.243 0.516 1.00 95.31 120 ALA A N 1
ATOM 1026 C CA . ALA A 1 120 ? -5.678 15.454 1.429 1.00 95.31 120 ALA A CA 1
ATOM 1027 C C . ALA A 1 120 ? -7.023 15.195 0.724 1.00 95.31 120 ALA A C 1
ATOM 1029 O O . ALA A 1 120 ? -7.069 14.909 -0.475 1.00 95.31 120 ALA A O 1
ATOM 1030 N N . GLY A 1 121 ? -8.128 15.291 1.470 1.00 95.31 121 GLY A N 1
ATOM 1031 C CA . GLY A 1 121 ? -9.475 15.087 0.927 1.00 95.31 121 GLY A CA 1
ATOM 1032 C C . GLY A 1 121 ? -9.664 13.679 0.356 1.00 95.31 121 GLY A C 1
ATOM 1033 O O . GLY A 1 121 ? -9.253 12.700 0.974 1.00 95.31 121 GLY A O 1
ATOM 1034 N N . THR A 1 122 ? -10.264 13.576 -0.828 1.00 96.06 122 THR A N 1
ATOM 1035 C CA . THR A 1 122 ? -10.523 12.296 -1.511 1.00 96.06 122 THR A CA 1
ATOM 1036 C C . THR A 1 122 ? -9.285 11.682 -2.164 1.00 96.06 122 THR A C 1
ATOM 1038 O O . THR A 1 122 ? -9.351 10.548 -2.618 1.00 96.06 122 THR A O 1
ATOM 1041 N N . TYR A 1 123 ? -8.157 12.397 -2.194 1.00 95.69 123 TYR A N 1
ATOM 1042 C CA . TYR A 1 123 ? -6.920 11.939 -2.832 1.00 95.69 123 TYR A CA 1
ATOM 1043 C C . TYR A 1 123 ? -5.924 11.296 -1.861 1.00 95.69 123 TYR A C 1
ATOM 1045 O O . TYR A 1 123 ? -4.786 11.028 -2.243 1.00 95.69 123 TYR A O 1
ATOM 1053 N N . LYS A 1 124 ? -6.310 11.098 -0.596 1.00 97.62 124 LYS A N 1
ATOM 1054 C CA . LYS A 1 124 ? -5.497 10.356 0.372 1.00 97.62 124 LYS A CA 1
ATOM 1055 C C . LYS A 1 124 ? -5.413 8.885 -0.046 1.00 97.62 124 LYS A C 1
ATOM 1057 O O . LYS A 1 124 ? -6.382 8.313 -0.551 1.00 97.62 124 LYS A O 1
ATOM 1062 N N . GLY A 1 125 ? -4.275 8.280 0.245 1.00 98.19 125 GLY A N 1
ATOM 1063 C CA . GLY A 1 125 ? -4.033 6.860 0.061 1.00 98.19 125 GLY A CA 1
ATOM 1064 C C . GLY A 1 125 ? -2.892 6.412 0.957 1.00 98.19 125 GLY A C 1
ATOM 1065 O O . GLY A 1 125 ? -2.080 7.237 1.393 1.00 98.19 125 GLY A O 1
ATOM 1066 N N . LEU A 1 126 ? -2.882 5.119 1.251 1.00 98.56 126 LEU A N 1
ATOM 1067 C CA . LEU A 1 126 ? -1.839 4.443 2.000 1.00 98.56 126 LEU A CA 1
ATOM 1068 C C . LEU A 1 126 ? -1.400 3.232 1.188 1.00 98.56 126 LEU A C 1
ATOM 1070 O O . LEU A 1 126 ? -2.214 2.348 0.914 1.00 98.56 126 LEU A O 1
ATOM 1074 N N . ASP A 1 127 ? -0.118 3.198 0.860 1.00 98.56 127 ASP A N 1
ATOM 1075 C CA . ASP A 1 127 ? 0.512 2.061 0.217 1.00 98.56 127 ASP A CA 1
ATOM 1076 C C . ASP A 1 127 ? 1.357 1.287 1.230 1.00 98.56 127 ASP A C 1
ATOM 1078 O O . ASP A 1 127 ? 1.992 1.872 2.116 1.00 98.56 127 ASP A O 1
ATOM 1082 N N . LEU A 1 128 ? 1.422 -0.028 1.045 1.00 97.69 128 LEU A N 1
ATOM 1083 C CA . LEU A 1 128 ? 2.532 -0.841 1.528 1.00 97.69 128 LEU A CA 1
ATOM 1084 C C . LEU A 1 128 ? 3.580 -0.918 0.417 1.00 97.69 128 LEU A C 1
ATOM 1086 O O . LEU A 1 128 ? 3.270 -1.344 -0.698 1.00 97.69 128 LEU A O 1
ATOM 1090 N N . THR A 1 129 ? 4.803 -0.470 0.685 1.00 97.56 129 THR A N 1
ATOM 1091 C CA . THR A 1 129 ? 5.833 -0.416 -0.353 1.00 97.56 129 THR A CA 1
ATOM 1092 C C . THR A 1 129 ? 6.471 -1.779 -0.599 1.00 97.56 129 THR A C 1
ATOM 1094 O O . THR A 1 129 ? 6.631 -2.604 0.305 1.00 97.56 129 THR A O 1
ATOM 1097 N N . PHE A 1 130 ? 6.865 -2.012 -1.844 1.00 97.38 130 PHE A N 1
ATOM 1098 C CA . PHE A 1 130 ? 7.574 -3.209 -2.290 1.00 97.38 130 PHE A CA 1
ATOM 1099 C C . PHE A 1 130 ? 8.533 -2.813 -3.413 1.00 97.38 130 PHE A C 1
ATOM 1101 O O . PHE A 1 130 ? 8.370 -1.757 -4.020 1.00 97.38 130 PHE A O 1
ATOM 1108 N N . ASN A 1 131 ? 9.555 -3.615 -3.689 1.00 96.50 131 ASN A N 1
ATOM 1109 C CA . ASN A 1 131 ? 10.511 -3.288 -4.746 1.00 96.50 131 ASN A CA 1
ATOM 1110 C C . ASN A 1 131 ? 11.107 -4.540 -5.397 1.00 96.50 131 ASN A C 1
ATOM 1112 O O . ASN A 1 131 ? 10.825 -5.666 -4.999 1.00 96.50 131 ASN A O 1
ATOM 1116 N N . SER A 1 132 ? 11.927 -4.339 -6.421 1.00 96.12 132 SER A N 1
ATOM 1117 C CA . SER A 1 132 ? 12.847 -5.351 -6.935 1.00 96.12 132 SER A CA 1
ATOM 1118 C C . SER A 1 132 ? 14.021 -5.536 -5.970 1.00 96.12 132 SER A C 1
ATOM 1120 O O . SER A 1 132 ? 14.559 -4.583 -5.400 1.00 96.12 132 SER A O 1
ATOM 1122 N N . LEU A 1 133 ? 14.443 -6.787 -5.811 1.00 94.56 133 LEU A N 1
ATOM 1123 C CA . LEU A 1 133 ? 15.677 -7.158 -5.127 1.00 94.56 133 LEU A CA 1
ATO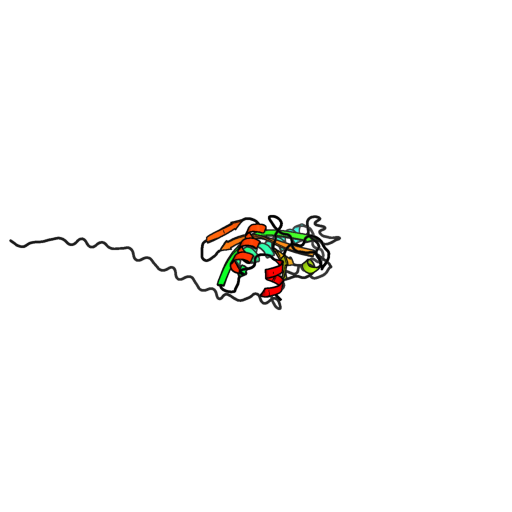M 1124 C C . LEU A 1 133 ? 16.922 -6.734 -5.922 1.00 94.56 133 LEU A C 1
ATOM 1126 O O . LEU A 1 133 ? 17.960 -6.457 -5.324 1.00 94.56 133 LEU A O 1
ATOM 1130 N N . ASN A 1 134 ? 16.812 -6.707 -7.251 1.00 91.44 134 ASN A N 1
ATOM 1131 C CA . ASN A 1 134 ? 17.951 -6.675 -8.165 1.00 91.44 134 ASN A CA 1
ATOM 1132 C C . ASN A 1 134 ? 18.196 -5.290 -8.768 1.00 91.44 134 ASN A C 1
ATOM 1134 O O . ASN A 1 134 ? 19.337 -4.956 -9.071 1.00 91.44 134 ASN A O 1
ATOM 1138 N N . ASP A 1 135 ? 17.146 -4.481 -8.914 1.00 93.88 135 ASP A N 1
ATOM 1139 C CA . ASP A 1 135 ? 17.199 -3.235 -9.672 1.00 93.88 135 ASP A CA 1
ATOM 1140 C C . ASP A 1 135 ? 16.437 -2.087 -9.002 1.00 93.88 135 ASP A C 1
ATOM 1142 O O . ASP A 1 135 ? 15.524 -2.274 -8.189 1.00 93.88 135 ASP A O 1
ATOM 1146 N N . LEU A 1 136 ? 16.775 -0.860 -9.410 1.00 96.31 136 LEU A N 1
ATOM 1147 C CA . LEU A 1 136 ? 16.004 0.316 -9.030 1.00 96.31 136 LEU A CA 1
ATOM 1148 C C . LEU A 1 136 ? 14.584 0.207 -9.590 1.00 96.31 136 LEU A C 1
ATOM 1150 O O . LEU A 1 136 ? 14.356 0.146 -10.798 1.00 96.31 136 LEU A O 1
ATOM 1154 N N . SER A 1 137 ? 13.622 0.245 -8.685 1.00 97.50 137 SER A N 1
ATOM 1155 C CA . SER A 1 137 ? 12.200 0.161 -8.986 1.00 97.50 137 SER A CA 1
ATOM 1156 C C . SER A 1 137 ? 11.412 0.931 -7.936 1.00 97.50 137 SER A C 1
ATOM 1158 O O . SER A 1 137 ? 11.962 1.342 -6.914 1.00 97.50 137 SER A O 1
ATOM 1160 N N . TYR A 1 138 ? 10.134 1.159 -8.213 1.00 98.25 138 TYR A N 1
ATOM 1161 C CA . TYR A 1 138 ? 9.220 1.838 -7.305 1.00 98.25 138 TYR A CA 1
ATOM 1162 C C . TYR A 1 138 ? 7.952 1.008 -7.203 1.00 98.25 138 TYR A C 1
ATOM 1164 O O . TYR A 1 138 ? 7.301 0.794 -8.224 1.00 98.25 138 TYR A O 1
ATOM 1172 N N . GLY A 1 139 ? 7.594 0.556 -6.006 1.00 98.12 139 GLY A N 1
ATOM 1173 C CA . GLY A 1 139 ? 6.394 -0.247 -5.804 1.00 98.12 139 GLY A CA 1
ATOM 1174 C C . GLY A 1 139 ? 5.541 0.261 -4.654 1.00 98.12 139 GLY A C 1
ATOM 1175 O O . GLY A 1 139 ? 6.035 0.559 -3.564 1.00 98.12 139 GLY A O 1
ATOM 1176 N N . GLY A 1 140 ? 4.239 0.339 -4.904 1.00 98.38 140 GLY A N 1
ATOM 1177 C CA . GLY A 1 140 ? 3.222 0.639 -3.906 1.00 98.38 140 GLY A CA 1
ATOM 1178 C C . GLY A 1 140 ? 2.027 -0.289 -4.071 1.00 98.38 140 GLY A C 1
ATOM 1179 O O . GLY A 1 140 ? 1.513 -0.456 -5.176 1.00 98.38 140 GLY A O 1
ATOM 1180 N N . ILE A 1 141 ? 1.597 -0.902 -2.972 1.00 98.69 141 ILE A N 1
ATOM 1181 C CA . ILE A 1 141 ? 0.355 -1.670 -2.898 1.00 98.69 141 ILE A CA 1
ATOM 1182 C C . ILE A 1 141 ? -0.666 -0.801 -2.174 1.00 98.69 141 ILE A C 1
ATOM 1184 O O . ILE A 1 141 ? -0.659 -0.730 -0.944 1.00 98.69 141 ILE A O 1
ATOM 1188 N N . LEU A 1 142 ? -1.509 -0.113 -2.939 1.00 98.81 142 LEU A N 1
ATOM 1189 C CA . LEU A 1 142 ? -2.544 0.767 -2.414 1.00 98.81 142 LEU A CA 1
ATOM 1190 C C . LEU A 1 142 ? -3.597 -0.055 -1.677 1.00 98.81 142 LEU A C 1
ATOM 1192 O O . LEU A 1 142 ? -4.208 -0.950 -2.257 1.00 98.81 142 LEU A O 1
ATOM 1196 N N . ILE A 1 143 ? -3.869 0.299 -0.424 1.00 98.81 143 ILE A N 1
ATOM 1197 C CA . ILE A 1 143 ? -4.983 -0.269 0.333 1.00 98.81 143 ILE A CA 1
ATOM 1198 C C . ILE A 1 143 ? -6.258 0.491 -0.032 1.00 98.81 143 ILE A C 1
ATOM 1200 O O . ILE A 1 143 ? -6.407 1.678 0.279 1.00 98.81 143 ILE A O 1
ATOM 1204 N N . ARG A 1 144 ? -7.188 -0.196 -0.696 1.00 98.69 144 ARG A N 1
ATOM 1205 C CA . ARG A 1 144 ? -8.430 0.400 -1.199 1.00 98.69 144 ARG A CA 1
ATOM 1206 C C . ARG A 1 144 ? -9.607 0.185 -0.269 1.00 98.69 144 ARG A C 1
ATOM 1208 O O . ARG A 1 144 ? -10.436 1.083 -0.151 1.00 98.69 144 ARG A O 1
ATOM 1215 N N . SER A 1 145 ? -9.669 -0.951 0.416 1.00 98.75 145 SER A N 1
ATOM 1216 C CA . SER A 1 145 ? -10.685 -1.184 1.438 1.00 98.75 145 SER A CA 1
ATOM 1217 C C . SER A 1 145 ? -10.191 -2.073 2.571 1.00 98.75 145 SER A C 1
ATOM 1219 O O . SER A 1 145 ? -9.335 -2.945 2.387 1.00 98.75 145 SER A O 1
ATOM 1221 N N . ILE A 1 146 ? -10.743 -1.828 3.759 1.00 98.75 146 ILE A N 1
ATOM 1222 C CA . ILE A 1 146 ? -10.466 -2.603 4.968 1.00 98.75 146 ILE A CA 1
ATOM 1223 C C . ILE A 1 146 ? -11.762 -2.957 5.694 1.00 98.75 146 ILE A C 1
ATOM 1225 O O . ILE A 1 146 ? -12.701 -2.162 5.722 1.00 98.75 146 ILE A O 1
ATOM 1229 N N . GLU A 1 147 ? -11.789 -4.125 6.324 1.00 98.62 147 GLU A N 1
ATOM 1230 C CA . GLU A 1 147 ? -12.895 -4.600 7.157 1.00 98.62 147 GLU A CA 1
ATOM 1231 C C . GLU A 1 147 ? -12.422 -4.752 8.604 1.00 98.62 147 GLU A C 1
ATOM 1233 O O . GLU A 1 147 ? -11.460 -5.469 8.885 1.00 98.62 147 GLU A O 1
ATOM 1238 N N . ASN A 1 148 ? -13.101 -4.089 9.537 1.00 98.12 148 ASN A N 1
ATOM 1239 C CA . ASN A 1 148 ? -12.832 -4.209 10.964 1.00 98.12 148 ASN A CA 1
ATOM 1240 C C . ASN A 1 148 ? -13.233 -5.605 11.461 1.00 98.12 148 ASN A C 1
ATOM 1242 O O . ASN A 1 148 ? -14.407 -5.968 11.429 1.00 98.12 148 ASN A O 1
ATOM 1246 N N . LYS A 1 149 ? -12.278 -6.378 11.983 1.00 96.81 149 LYS A N 1
ATOM 1247 C CA . LYS A 1 149 ? -12.505 -7.765 12.418 1.00 96.81 149 LYS A CA 1
ATOM 1248 C C . LYS A 1 149 ? -13.403 -7.883 13.647 1.00 96.81 149 LYS A C 1
ATOM 1250 O O . LYS A 1 149 ? -13.968 -8.949 13.875 1.00 96.81 149 LYS A O 1
ATOM 1255 N N . GLN A 1 150 ? -13.513 -6.828 14.449 1.00 95.00 150 GLN A N 1
ATOM 1256 C CA . GLN A 1 150 ? -14.345 -6.811 15.648 1.00 95.00 150 GLN A CA 1
ATOM 1257 C C . GLN A 1 150 ? -15.784 -6.383 15.362 1.00 95.00 150 GLN A C 1
ATOM 1259 O O . GLN A 1 150 ? -16.699 -6.888 16.006 1.00 95.00 150 GLN A O 1
ATOM 1264 N N . THR A 1 151 ? -15.993 -5.447 14.433 1.00 96.81 151 THR A N 1
ATOM 1265 C CA . THR A 1 151 ? -17.320 -4.859 14.178 1.00 96.81 151 THR A CA 1
ATOM 1266 C C . THR A 1 151 ? -17.943 -5.279 12.848 1.00 96.81 151 THR A C 1
ATOM 1268 O O . THR A 1 151 ? -19.137 -5.064 12.659 1.00 96.81 151 THR A O 1
ATOM 1271 N N . GLY A 1 152 ? -17.162 -5.836 11.918 1.00 97.31 152 GLY A N 1
ATOM 1272 C CA . GLY A 1 152 ? -17.579 -6.102 10.537 1.00 97.31 152 GLY A CA 1
ATOM 1273 C C . GLY A 1 152 ? -17.758 -4.836 9.689 1.00 97.31 152 GLY A C 1
ATOM 1274 O O . GLY A 1 152 ? -18.218 -4.915 8.553 1.00 97.31 152 GLY A O 1
ATOM 1275 N N . GLN A 1 153 ? -17.431 -3.652 10.221 1.00 97.94 153 GLN A N 1
ATOM 1276 C CA . GLN A 1 153 ? -17.525 -2.400 9.472 1.00 97.94 153 GLN A CA 1
A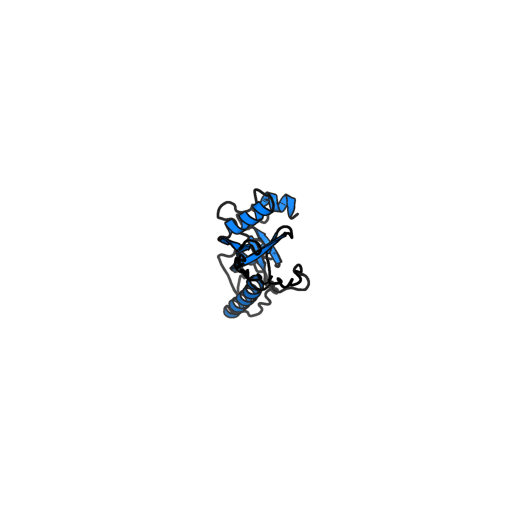TOM 1277 C C . GLN A 1 153 ? -16.499 -2.379 8.339 1.00 97.94 153 GLN A C 1
ATOM 1279 O O . GLN A 1 153 ? -15.308 -2.580 8.577 1.00 97.94 153 GLN A O 1
ATOM 1284 N N . ILE A 1 154 ? -16.957 -2.057 7.130 1.00 98.38 154 ILE A N 1
ATOM 1285 C CA . ILE A 1 154 ? -16.103 -1.908 5.952 1.00 98.38 154 ILE A CA 1
ATOM 1286 C C . ILE A 1 154 ? -15.877 -0.419 5.672 1.00 98.38 154 ILE A C 1
ATOM 1288 O O . ILE A 1 154 ? -16.812 0.383 5.688 1.00 98.38 154 ILE A O 1
ATOM 1292 N N . HIS A 1 155 ? -14.623 -0.053 5.416 1.00 98.38 155 HIS A N 1
ATOM 1293 C CA . HIS A 1 155 ? -14.232 1.257 4.905 1.00 98.38 155 HIS A CA 1
ATOM 1294 C C . HIS A 1 155 ? -13.812 1.101 3.441 1.00 98.38 155 HIS A C 1
ATOM 1296 O O . HIS A 1 155 ? -12.720 0.607 3.164 1.00 98.38 155 HIS A O 1
ATOM 1302 N N . GLU A 1 156 ? -14.686 1.493 2.513 1.00 97.75 156 GLU A N 1
ATOM 1303 C CA . GLU A 1 156 ? -14.489 1.311 1.068 1.00 97.75 156 GLU A CA 1
ATOM 1304 C C . GLU A 1 156 ? -14.013 2.605 0.398 1.00 97.75 156 GLU A C 1
ATOM 1306 O O . GLU A 1 156 ? -14.733 3.600 0.337 1.00 97.75 156 GLU A O 1
ATOM 1311 N N . GLY A 1 157 ? -12.788 2.593 -0.120 1.00 98.06 157 GLY A N 1
ATOM 1312 C CA . GLY A 1 157 ? -12.126 3.730 -0.751 1.00 98.06 157 GLY A CA 1
ATOM 1313 C C . GLY A 1 157 ? -10.853 4.127 -0.006 1.00 98.06 157 GLY A C 1
ATOM 1314 O O . GLY A 1 157 ? -10.856 4.297 1.214 1.00 98.06 157 GLY A O 1
ATOM 1315 N N . SER A 1 158 ? -9.765 4.352 -0.750 1.00 98.06 158 SER A N 1
ATOM 1316 C CA . SER A 1 158 ? -8.437 4.646 -0.187 1.00 98.06 158 SER A CA 1
ATOM 1317 C C . SER A 1 158 ? -8.434 5.835 0.778 1.00 98.06 158 SER A C 1
ATOM 1319 O O . SER A 1 158 ? -7.735 5.831 1.790 1.00 98.06 158 SER A O 1
ATOM 1321 N N . CYS A 1 159 ? -9.247 6.857 0.509 1.00 98.44 159 CYS A N 1
ATOM 1322 C CA . CYS A 1 159 ? -9.356 8.017 1.383 1.00 98.44 159 CYS A CA 1
ATOM 1323 C C . CYS A 1 159 ? -10.099 7.709 2.689 1.00 98.44 159 CYS A C 1
ATOM 1325 O O . CYS A 1 159 ? -9.705 8.236 3.728 1.00 98.44 159 CYS A O 1
ATOM 1327 N N . LEU A 1 160 ? -11.104 6.825 2.654 1.00 98.69 160 LEU A N 1
ATOM 1328 C CA . LEU A 1 160 ? -11.852 6.388 3.834 1.00 98.69 160 LEU A CA 1
ATOM 1329 C C . LEU A 1 160 ? -11.031 5.439 4.706 1.00 98.69 160 LEU A C 1
ATOM 1331 O O . LEU A 1 160 ? -11.128 5.513 5.928 1.00 98.69 160 LEU A O 1
ATOM 1335 N N . VAL A 1 161 ? -10.181 4.606 4.096 1.00 98.75 161 VAL A N 1
ATOM 1336 C CA . VAL A 1 161 ? -9.159 3.824 4.809 1.00 98.75 161 VAL A CA 1
ATOM 1337 C C . VAL A 1 161 ? -8.263 4.762 5.623 1.00 98.75 161 VAL A C 1
ATOM 1339 O O . VAL A 1 161 ? -8.099 4.578 6.828 1.00 98.75 161 VAL A O 1
ATOM 1342 N N . VAL A 1 162 ? -7.732 5.817 4.994 1.00 98.69 162 VAL A N 1
ATOM 1343 C CA . VAL A 1 162 ? -6.889 6.801 5.692 1.00 98.69 162 VAL A CA 1
ATOM 1344 C C . VAL A 1 162 ? -7.671 7.562 6.766 1.00 98.69 162 VAL A C 1
ATOM 1346 O O . VAL A 1 162 ? -7.147 7.762 7.859 1.00 98.69 162 VAL A O 1
ATOM 1349 N N . ASP A 1 163 ? -8.921 7.952 6.510 1.00 98.62 163 ASP A N 1
ATOM 1350 C CA . ASP A 1 163 ? -9.751 8.626 7.517 1.00 98.62 163 ASP A CA 1
ATOM 1351 C C . ASP A 1 163 ? -10.035 7.732 8.732 1.00 98.62 163 ASP A C 1
ATOM 1353 O O . ASP A 1 163 ? -9.988 8.208 9.866 1.00 98.62 163 ASP A O 1
ATOM 1357 N N . ALA A 1 164 ? -10.261 6.431 8.528 1.00 98.38 164 ALA A N 1
ATOM 1358 C CA . ALA A 1 164 ? -10.404 5.474 9.622 1.00 98.38 164 ALA A CA 1
ATOM 1359 C C . ALA A 1 164 ? -9.133 5.408 10.485 1.00 98.38 164 ALA A C 1
ATOM 1361 O O . ALA A 1 164 ? -9.223 5.481 11.711 1.00 98.38 164 ALA A O 1
ATOM 1362 N N . ILE A 1 165 ? -7.952 5.348 9.855 1.00 98.31 165 ILE A N 1
ATOM 1363 C CA . ILE A 1 165 ? -6.658 5.361 10.555 1.00 98.31 165 ILE A CA 1
ATOM 1364 C C . ILE A 1 165 ? -6.490 6.650 11.364 1.00 98.31 165 ILE A C 1
ATOM 1366 O O . ILE A 1 165 ? -6.210 6.596 12.559 1.00 98.31 165 ILE A O 1
ATOM 1370 N N . LEU A 1 166 ? -6.703 7.809 10.737 1.00 98.25 166 LEU A N 1
ATOM 1371 C CA . LEU A 1 166 ? -6.579 9.116 11.383 1.00 98.25 166 LEU A CA 1
ATOM 1372 C C . LEU A 1 166 ? -7.496 9.244 12.604 1.00 98.25 166 LEU A C 1
ATOM 1374 O O . LEU A 1 166 ? -7.042 9.656 13.673 1.00 98.25 166 LEU A O 1
ATOM 1378 N N . ASN A 1 167 ? -8.755 8.822 12.473 1.00 97.94 167 ASN A N 1
ATOM 1379 C CA . ASN A 1 167 ? -9.724 8.850 13.565 1.00 97.94 167 ASN A CA 1
ATOM 1380 C C . ASN A 1 167 ? -9.295 7.955 14.734 1.00 97.94 167 ASN A C 1
ATOM 1382 O O . ASN A 1 167 ? -9.285 8.408 15.877 1.00 97.94 167 ASN A O 1
ATOM 1386 N N . LEU A 1 168 ? -8.886 6.711 14.465 1.00 97.19 168 LEU A N 1
ATOM 1387 C CA . LEU A 1 168 ? -8.421 5.784 15.506 1.00 97.19 168 LEU A CA 1
ATOM 1388 C C . LEU A 1 168 ? -7.128 6.255 16.173 1.00 97.19 168 LEU A C 1
ATOM 1390 O O . LEU A 1 168 ? -6.902 6.016 17.359 1.00 97.19 168 LEU A O 1
ATOM 1394 N N . CYS A 1 169 ? -6.282 6.960 15.431 1.00 96.81 169 CYS A N 1
ATOM 1395 C CA . CYS A 1 169 ? -5.079 7.572 15.962 1.00 96.81 169 CYS A CA 1
ATOM 1396 C C . CYS A 1 169 ? -5.323 8.952 16.584 1.00 96.81 169 CYS A C 1
ATOM 1398 O O . CYS A 1 169 ? -4.369 9.523 17.099 1.00 96.81 169 CYS A O 1
ATOM 1400 N N . ASN A 1 170 ? -6.548 9.487 16.622 1.00 96.50 170 ASN A N 1
ATOM 1401 C CA . ASN A 1 170 ? -6.843 10.844 17.102 1.00 96.50 170 ASN A CA 1
ATOM 1402 C C . ASN A 1 170 ? -5.963 11.922 16.435 1.00 96.50 170 ASN A C 1
ATOM 1404 O O . ASN A 1 170 ? -5.415 12.786 17.118 1.00 96.50 170 ASN A O 1
ATOM 1408 N N . SER A 1 171 ? -5.799 11.848 15.115 1.00 97.44 171 SER A N 1
ATOM 1409 C CA . SER A 1 171 ? -5.039 12.812 14.313 1.00 97.44 171 SER A CA 1
ATOM 1410 C C . SER A 1 171 ? -5.944 13.435 13.255 1.00 97.44 171 SER A C 1
ATOM 1412 O O . SER A 1 171 ? -6.738 12.743 12.629 1.00 97.44 171 SER A O 1
ATOM 1414 N N . LYS A 1 172 ? -5.837 14.746 13.022 1.00 96.38 172 LYS A N 1
ATOM 1415 C CA . LYS A 1 172 ? -6.667 15.458 12.031 1.00 96.38 172 LYS A CA 1
ATOM 1416 C C . LYS A 1 172 ? -6.103 15.371 10.619 1.00 96.38 172 LYS A C 1
ATOM 1418 O O . LYS A 1 172 ? -6.835 15.541 9.648 1.00 96.38 172 LYS A O 1
ATOM 1423 N N . THR A 1 173 ? -4.794 15.173 10.498 1.00 97.38 173 THR A N 1
ATOM 1424 C CA . THR A 1 173 ? -4.089 15.120 9.214 1.00 97.38 173 THR A CA 1
ATOM 1425 C C . THR A 1 173 ? -3.033 14.022 9.219 1.00 97.38 173 THR A C 1
ATOM 1427 O O . THR A 1 173 ? -2.540 13.635 10.277 1.00 97.38 173 THR A O 1
ATOM 1430 N N . ILE A 1 174 ? -2.640 13.561 8.027 1.00 97.81 174 ILE A N 1
ATOM 1431 C CA . ILE A 1 174 ? -1.518 12.622 7.865 1.00 97.81 174 ILE A CA 1
ATOM 1432 C C . ILE A 1 174 ? -0.232 13.220 8.446 1.00 97.81 174 ILE A C 1
ATOM 1434 O O . ILE A 1 174 ? 0.520 12.515 9.106 1.00 97.81 174 ILE A O 1
ATOM 1438 N N . ASN A 1 175 ? -0.008 14.525 8.257 1.00 96.38 175 ASN A N 1
ATOM 1439 C CA . ASN A 1 175 ? 1.179 15.190 8.791 1.00 96.38 175 ASN A CA 1
ATOM 1440 C C . ASN A 1 175 ? 1.241 15.092 10.319 1.00 96.38 175 ASN A C 1
ATOM 1442 O O . ASN A 1 175 ? 2.251 14.678 10.869 1.00 96.38 175 ASN A O 1
ATOM 1446 N N . GLU A 1 176 ? 0.127 15.394 10.990 1.00 96.56 176 GLU A N 1
ATOM 1447 C CA . GLU A 1 176 ? 0.012 15.278 12.446 1.00 96.56 176 GLU A CA 1
ATOM 1448 C C . GLU A 1 176 ? 0.225 13.840 12.934 1.00 96.56 176 GLU A C 1
ATOM 1450 O O . GLU A 1 176 ? 0.870 13.636 13.960 1.00 96.56 176 GLU A O 1
ATOM 1455 N N . LEU A 1 177 ? -0.311 12.849 12.213 1.00 96.75 177 LEU A N 1
ATOM 1456 C CA . LEU A 1 177 ? -0.115 11.438 12.543 1.00 96.75 177 LEU A CA 1
ATOM 1457 C C . LEU A 1 177 ? 1.367 11.054 12.471 1.00 96.75 177 LEU A C 1
ATOM 1459 O O . LEU A 1 177 ? 1.899 10.474 13.416 1.00 96.75 177 LEU A O 1
ATOM 1463 N N . VAL A 1 178 ? 2.022 11.376 11.356 1.00 94.31 178 VAL A N 1
ATOM 1464 C CA . VAL A 1 178 ? 3.415 10.991 11.115 1.00 94.31 178 VAL A CA 1
ATOM 1465 C C . VAL A 1 178 ? 4.345 11.692 12.102 1.00 94.31 178 VAL A C 1
ATOM 1467 O O . VAL A 1 178 ? 5.109 11.024 12.791 1.00 94.31 178 VAL A O 1
ATOM 1470 N N . GLU A 1 179 ? 4.235 13.015 12.236 1.00 92.44 179 GLU A N 1
ATOM 1471 C CA . GLU A 1 179 ? 5.154 13.805 13.062 1.00 92.44 179 GLU A CA 1
ATOM 1472 C C . GLU A 1 179 ? 5.041 13.508 14.559 1.00 92.44 179 GLU A C 1
ATOM 1474 O O . GLU A 1 179 ? 6.051 13.546 15.255 1.00 92.44 179 GLU A O 1
ATOM 1479 N N . ASN A 1 180 ? 3.838 13.203 15.059 1.00 90.94 180 ASN A N 1
ATOM 1480 C CA . ASN A 1 180 ? 3.605 13.101 16.502 1.00 90.94 180 ASN A CA 1
ATOM 1481 C C . ASN A 1 180 ? 3.498 11.667 17.028 1.00 90.94 180 ASN A C 1
ATOM 1483 O O . ASN A 1 180 ? 3.493 11.481 18.246 1.00 90.94 180 ASN A O 1
ATOM 1487 N N . LYS A 1 181 ? 3.300 10.668 16.155 1.00 84.81 181 LYS A N 1
ATOM 1488 C CA . LYS A 1 181 ? 2.974 9.295 16.588 1.00 84.81 181 LYS A CA 1
ATOM 1489 C C . LYS A 1 181 ? 3.754 8.188 15.892 1.00 84.81 181 LYS A C 1
ATOM 1491 O O . LYS A 1 181 ? 3.738 7.071 16.402 1.00 84.81 181 LYS A O 1
ATOM 1496 N N . LEU A 1 182 ? 4.372 8.461 14.742 1.00 82.44 182 LEU A N 1
ATOM 1497 C CA . LEU A 1 182 ? 5.140 7.462 13.988 1.00 82.44 182 LEU A CA 1
ATOM 1498 C C . LEU A 1 182 ? 6.644 7.763 13.934 1.00 82.44 182 LEU A C 1
ATOM 1500 O O . LEU A 1 182 ? 7.405 6.865 13.578 1.00 82.44 182 LEU A O 1
ATOM 1504 N N . ASN A 1 183 ? 7.053 8.983 14.294 1.00 58.38 183 ASN A N 1
ATOM 1505 C CA . ASN A 1 183 ? 8.453 9.390 14.442 1.00 58.38 183 ASN A CA 1
ATOM 1506 C C . ASN A 1 183 ? 8.996 9.135 15.852 1.00 58.38 183 ASN A C 1
ATOM 1508 O O . ASN A 1 183 ? 8.221 9.282 16.825 1.00 58.38 183 ASN A O 1
#

Secondary structure (DSSP, 8-state):
-----PPP---------------------TTT--TTEE--TT--HHHHHHHHHHHHHHHHHH-EEEETTTEEEEEEEEEEEEEETTTEE-TTS---GGGGSSS-EEE-BSSSSTTPPBP-GGG--EEEEEEESSS--EEEEEEEEEEETTT--EEESHHHHHHHHHHHTT-SSHHHHIIIII-

Radius of gyration: 23.05 Å; chains: 1; bounding box: 78×49×64 Å

Sequence (183 aa):
MSHNKRKSNVIEPEVEKVELTTEKRSKIDLTTNDFLRLNDIDFIETNYQNAFQTIADKLINSYELVINEQHFFRLSEIEFYFYHQIRHPDTFAHRHPEQQYHSNWYFHRQGTSPTAGYKAGTYKGLDLTFNSLNDLSYGGILIRSIENKQTGQIHEGSCLVVDAILNLCNSKTINELVENKLN

Foldseek 3Di:
DDDDDDDDDDDDDDDPPPPPPPPPDDDDDCVPDQLLADQQVVDAPVNVVVSVVVVCCCQQPPDWDQAPVPWTKGQDDKDKDKDDPPHHHRPPAQCAPVLQDAQDKDWDFPHNDPPTHGDDDQPIWIFHHGYYPPDRMGITITRQKIATPVPRDIQGGRNSVVVVNCVSQVHPDPVRCCVPPVD

pLDDT: mean 88.01, std 18.04, range [38.0, 98.81]